Protein AF-A0ABD4PHN3-F1 (afdb_monomer_lite)

InterPro domains:
  IPR006522 Phage virion morphogensis protein [PF05069] (1-112)
  IPR006522 Phage virion morphogensis protein [TIGR01635] (1-112)

Sequence (119 aa):
LLSSSEMAFEQEKEPDGERWHDWSDPYRKWRTRKGYMPGKILTLNGDLARRLTTDYGDTWALIGSNEPYAAIHQWGGLPGMPPGPAAIGARPYMGFDQVAEQEIMDEIRKRFKKATETP

Radius of gyration: 17.77 Å; chains: 1; bounding box: 42×30×54 Å

Organism: Escherichia coli (NCBI:txid562)

pLDDT: mean 91.63, std 6.23, range [54.19, 97.62]

Secondary structure (DSSP, 8-state):
-HHHHHHHHHHTB-TTSPBPPPPPHHHHHHHHHTT--S--TT-SSSHHHHTEEEEE-SS-EEEEE--TTHHHHHH---TTS-HHHHT------S---HHHHHHHHHHHHHHHHHHHT--

Foldseek 3Di:
DLVLLVVCQVQCAASADDHDDDDDPVVVVVCVVVVQPPDTPVPSPCQLSVQWDWDDDPPDIDIDGPPPCRVCQQCNADPPDDPVRNPGDHSRSDDCHPVNVVVVVVVVVVVVVVVVPDD

Structure (mmCIF, N/CA/C/O backbone):
data_AF-A0ABD4PHN3-F1
#
_entry.id   AF-A0ABD4PHN3-F1
#
loop_
_atom_site.group_PDB
_atom_site.id
_atom_site.type_symbol
_atom_site.label_atom_id
_atom_site.label_alt_id
_atom_site.label_comp_id
_atom_site.label_asym_id
_atom_site.label_entity_id
_atom_site.label_seq_id
_atom_site.pdbx_PDB_ins_code
_atom_site.Cartn_x
_atom_site.Cartn_y
_atom_site.Cartn_z
_atom_site.occupancy
_atom_site.B_iso_or_equiv
_atom_site.auth_seq_id
_atom_site.auth_comp_id
_atom_site.auth_asym_id
_atom_site.auth_atom_id
_atom_site.pdbx_PDB_model_num
ATOM 1 N N . LEU A 1 1 ? -5.688 0.194 11.345 1.00 84.50 1 LEU A N 1
ATOM 2 C CA . LEU A 1 1 ? -5.609 -0.263 9.926 1.00 84.50 1 LEU A CA 1
ATOM 3 C C . LEU A 1 1 ? -5.062 0.816 8.994 1.00 84.50 1 LEU A C 1
ATOM 5 O O . LEU A 1 1 ? -4.097 0.541 8.293 1.00 84.50 1 LEU A O 1
ATOM 9 N N . LEU A 1 2 ? -5.654 2.019 8.961 1.00 91.25 2 LEU A N 1
ATOM 10 C CA . LEU A 1 2 ? -5.198 3.083 8.055 1.00 91.25 2 LEU A CA 1
ATOM 11 C C . LEU A 1 2 ? -3.758 3.524 8.360 1.00 91.25 2 LEU A C 1
ATOM 13 O O . LEU A 1 2 ? -2.944 3.559 7.445 1.00 91.25 2 LEU A O 1
ATOM 17 N N . SER A 1 3 ? -3.419 3.745 9.632 1.00 91.69 3 SER A N 1
ATOM 18 C CA . SER A 1 3 ? -2.072 4.173 10.037 1.00 91.69 3 SER A CA 1
ATOM 19 C C . SER A 1 3 ? -0.998 3.144 9.683 1.00 91.69 3 SER A C 1
ATOM 21 O O . SER A 1 3 ? 0.075 3.500 9.210 1.00 91.69 3 SER A O 1
ATOM 23 N N . SER A 1 4 ? -1.303 1.851 9.834 1.00 92.81 4 SER A N 1
ATOM 24 C CA . SER A 1 4 ? -0.428 0.762 9.376 1.00 92.81 4 SER A CA 1
ATOM 25 C C . SER A 1 4 ? -0.153 0.856 7.867 1.00 92.81 4 SER A C 1
ATOM 27 O O . SER A 1 4 ? 0.992 0.748 7.427 1.00 92.81 4 SER A O 1
ATOM 29 N N . SER A 1 5 ? -1.178 1.170 7.064 1.00 94.62 5 SER A N 1
ATOM 30 C CA . SER A 1 5 ? -0.986 1.409 5.630 1.00 94.62 5 SER A CA 1
ATOM 31 C C . SER A 1 5 ? -0.155 2.659 5.351 1.00 94.62 5 SER A C 1
ATOM 33 O O . SER A 1 5 ? 0.752 2.615 4.525 1.00 94.62 5 SER A O 1
ATOM 35 N N . GLU A 1 6 ? -0.406 3.766 6.049 1.00 93.81 6 GLU A N 1
ATOM 36 C CA . GLU A 1 6 ? 0.392 4.994 5.925 1.00 93.81 6 GLU A CA 1
ATOM 37 C C . GLU A 1 6 ? 1.875 4.734 6.228 1.00 93.81 6 GLU A C 1
ATOM 39 O O . GLU A 1 6 ? 2.748 5.147 5.459 1.00 93.81 6 GLU A O 1
ATOM 44 N N . MET A 1 7 ? 2.159 3.962 7.279 1.00 94.62 7 MET A N 1
ATOM 45 C CA . MET A 1 7 ? 3.511 3.540 7.640 1.00 94.62 7 MET A CA 1
ATOM 46 C C . MET A 1 7 ? 4.157 2.663 6.565 1.00 94.62 7 MET A C 1
ATOM 48 O O . MET A 1 7 ? 5.343 2.840 6.279 1.00 94.62 7 MET A O 1
ATOM 52 N N . ALA A 1 8 ? 3.399 1.767 5.928 1.00 96.06 8 ALA A N 1
ATOM 53 C CA . ALA A 1 8 ? 3.885 0.950 4.818 1.00 96.06 8 ALA A CA 1
ATOM 54 C C . ALA A 1 8 ? 4.371 1.819 3.640 1.00 96.06 8 ALA A C 1
ATOM 56 O O . ALA A 1 8 ? 5.484 1.634 3.143 1.00 96.06 8 ALA A O 1
ATOM 57 N N . PHE A 1 9 ? 3.597 2.839 3.243 1.00 96.31 9 PHE A N 1
ATOM 58 C CA . PHE A 1 9 ? 4.019 3.809 2.218 1.00 96.31 9 PHE A CA 1
ATOM 59 C C . PHE A 1 9 ? 5.208 4.663 2.659 1.00 96.31 9 PHE A C 1
ATOM 61 O O . PHE A 1 9 ? 6.083 4.981 1.848 1.00 96.31 9 PHE A O 1
ATOM 68 N N . GLU A 1 10 ? 5.245 5.069 3.927 1.00 94.94 10 GLU A N 1
ATOM 69 C CA . GLU A 1 10 ? 6.319 5.905 4.445 1.00 94.94 10 GLU A CA 1
ATOM 70 C C . GLU A 1 10 ? 7.664 5.174 4.438 1.00 94.94 10 GLU A C 1
ATOM 72 O O . GLU A 1 10 ? 8.664 5.757 3.997 1.00 94.94 10 GLU A O 1
ATOM 77 N N . GLN A 1 11 ? 7.653 3.918 4.887 1.00 95.75 11 GLN A N 1
ATOM 78 C CA . GLN A 1 11 ? 8.822 3.056 5.072 1.00 95.75 11 GLN A CA 1
ATOM 79 C C . GLN A 1 11 ? 9.153 2.202 3.838 1.00 95.75 11 GLN A C 1
ATOM 81 O O . GLN A 1 11 ? 10.201 1.559 3.805 1.00 95.75 11 GLN A O 1
ATOM 86 N N . GLU A 1 12 ? 8.285 2.208 2.822 1.00 97.00 12 GLU A N 1
ATOM 87 C CA . GLU A 1 12 ? 8.385 1.391 1.607 1.00 97.00 12 GLU A CA 1
ATOM 88 C C . GLU A 1 12 ? 8.486 -0.113 1.898 1.00 97.00 12 GLU A C 1
ATOM 90 O O . GLU A 1 12 ? 9.294 -0.820 1.291 1.00 97.00 12 GLU A O 1
ATOM 95 N N . LYS A 1 13 ? 7.685 -0.603 2.844 1.00 96.06 13 LYS A N 1
ATOM 96 C CA . LYS A 1 13 ? 7.703 -1.997 3.295 1.00 96.06 13 LYS A CA 1
ATOM 97 C C . LYS A 1 13 ? 6.303 -2.513 3.577 1.00 96.06 13 LYS A C 1
ATOM 99 O O . LYS A 1 13 ? 5.374 -1.731 3.746 1.00 96.06 13 LYS A O 1
ATOM 104 N N . GLU A 1 14 ? 6.175 -3.826 3.660 1.00 95.19 14 GLU A N 1
ATOM 105 C CA . GLU A 1 14 ? 4.936 -4.461 4.098 1.00 95.19 14 GLU A CA 1
ATOM 106 C C . GLU A 1 14 ? 4.644 -4.119 5.572 1.00 95.19 14 GLU A C 1
ATOM 108 O O . GLU A 1 14 ? 5.593 -4.016 6.357 1.00 95.19 14 GLU A O 1
ATOM 113 N N . PRO A 1 15 ? 3.369 -3.939 5.972 1.00 92.38 15 PRO A N 1
ATOM 114 C CA . PRO A 1 15 ? 2.988 -3.645 7.358 1.00 92.38 15 PRO A CA 1
ATOM 115 C C . PRO A 1 15 ? 3.695 -4.511 8.412 1.00 92.38 15 PRO A C 1
ATOM 117 O O . PRO A 1 15 ? 4.249 -4.010 9.389 1.00 92.38 15 PRO A O 1
ATOM 120 N N . ASP A 1 16 ? 3.725 -5.817 8.176 1.00 87.56 16 ASP A N 1
ATOM 121 C CA . ASP A 1 16 ? 4.251 -6.855 9.059 1.00 87.56 16 ASP A CA 1
ATOM 122 C C . ASP A 1 16 ? 5.468 -7.583 8.463 1.00 87.56 16 ASP A C 1
ATOM 124 O O . ASP A 1 16 ? 5.868 -8.637 8.960 1.00 87.56 16 ASP A O 1
ATOM 128 N N . 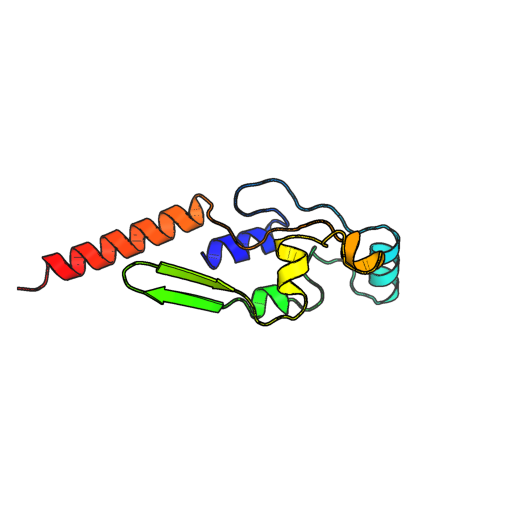GLY A 1 17 ? 6.077 -7.023 7.414 1.00 88.94 17 GLY A N 1
ATOM 129 C CA . GLY A 1 17 ? 7.051 -7.740 6.600 1.00 88.94 17 GLY A CA 1
ATOM 130 C C . GLY A 1 17 ? 8.228 -6.908 6.105 1.00 88.94 17 GLY A C 1
ATOM 131 O O . GLY A 1 17 ? 8.642 -5.901 6.689 1.00 88.94 17 GLY A O 1
ATOM 132 N N . GLU A 1 18 ? 8.808 -7.400 5.016 1.00 93.12 18 GLU A N 1
ATOM 133 C CA . GLU A 1 18 ? 10.056 -6.897 4.456 1.00 93.12 18 GLU A CA 1
ATOM 134 C C . GLU A 1 18 ? 9.856 -5.635 3.610 1.00 93.12 18 GLU A C 1
ATOM 136 O O . GLU A 1 18 ? 8.750 -5.272 3.194 1.00 93.12 18 GLU A O 1
ATOM 141 N N . ARG A 1 19 ? 10.972 -4.955 3.319 1.00 96.75 19 ARG A N 1
ATOM 142 C CA . ARG A 1 19 ? 10.982 -3.830 2.380 1.00 96.75 19 ARG A CA 1
ATOM 143 C C . ARG A 1 19 ? 10.491 -4.284 1.005 1.00 96.75 19 ARG A C 1
ATOM 145 O O . ARG A 1 19 ? 10.925 -5.312 0.488 1.00 96.75 19 ARG A O 1
ATOM 152 N N . TRP A 1 20 ? 9.648 -3.473 0.372 1.00 97.25 20 TRP A N 1
ATOM 153 C CA . TRP A 1 20 ? 9.159 -3.750 -0.969 1.00 97.25 20 TRP A CA 1
ATOM 154 C C . TRP A 1 20 ? 10.300 -3.840 -1.975 1.00 97.25 20 TRP A C 1
ATOM 156 O O . TRP A 1 20 ? 11.284 -3.094 -1.925 1.00 97.25 20 TRP A O 1
ATOM 166 N N . HIS A 1 21 ? 10.112 -4.707 -2.967 1.00 94.19 21 HIS A N 1
ATOM 167 C CA . HIS A 1 21 ? 11.019 -4.783 -4.098 1.00 94.19 21 HIS A CA 1
ATOM 168 C C . HIS A 1 21 ? 11.114 -3.442 -4.833 1.00 94.19 21 HIS A C 1
ATOM 170 O O . HIS A 1 21 ? 10.099 -2.826 -5.201 1.00 94.19 21 HIS A O 1
ATOM 176 N N . ASP A 1 22 ? 12.360 -3.064 -5.115 1.00 94.50 22 ASP A N 1
ATOM 177 C CA . ASP A 1 22 ? 12.730 -1.878 -5.875 1.00 94.50 22 ASP A CA 1
ATOM 178 C C . ASP A 1 22 ? 12.046 -1.810 -7.250 1.00 94.50 22 ASP A C 1
ATOM 180 O O . ASP A 1 22 ? 11.516 -2.782 -7.801 1.00 94.50 22 ASP A O 1
ATOM 184 N N . TRP A 1 23 ? 12.074 -0.619 -7.844 1.00 92.94 23 TRP A N 1
ATOM 185 C CA . TRP A 1 23 ? 11.676 -0.454 -9.235 1.00 92.94 23 TRP A CA 1
ATOM 186 C C . TRP A 1 23 ? 12.589 -1.228 -10.177 1.00 92.94 23 TRP A C 1
ATOM 188 O O . TRP A 1 23 ? 13.813 -1.186 -10.040 1.00 92.94 23 TRP A O 1
ATOM 198 N N . SER A 1 24 ? 11.990 -1.806 -11.217 1.00 91.31 24 SER A N 1
ATOM 199 C CA . SER A 1 24 ? 12.742 -2.327 -12.354 1.00 91.31 24 SER A CA 1
ATOM 200 C C . SER A 1 24 ? 13.534 -1.213 -13.050 1.00 91.31 24 SER A C 1
ATOM 202 O O . SER A 1 24 ? 13.103 -0.053 -13.103 1.00 91.31 24 SER A O 1
ATOM 204 N N . ASP A 1 25 ? 14.675 -1.564 -13.645 1.00 93.88 25 ASP A N 1
ATOM 205 C CA . ASP A 1 25 ? 15.523 -0.609 -14.368 1.00 93.88 25 ASP A CA 1
ATOM 206 C C . ASP A 1 25 ? 14.782 0.179 -15.460 1.00 93.88 25 ASP A C 1
ATOM 208 O O . ASP A 1 25 ? 14.979 1.398 -15.550 1.00 93.88 25 ASP A O 1
ATOM 212 N N . PRO A 1 26 ? 13.905 -0.436 -16.285 1.00 94.00 26 PRO A N 1
ATOM 213 C CA . PRO A 1 26 ? 13.145 0.310 -17.283 1.00 94.00 26 PRO A CA 1
ATOM 214 C C . PRO A 1 26 ? 12.227 1.364 -16.655 1.00 94.00 26 PRO A C 1
ATOM 216 O O . PRO A 1 26 ? 12.158 2.491 -17.157 1.00 94.00 26 PRO A O 1
ATOM 219 N N . TYR A 1 27 ? 11.562 1.030 -15.543 1.00 92.81 27 TYR A N 1
ATOM 220 C CA . TYR A 1 27 ? 10.664 1.952 -14.852 1.00 92.81 27 TYR A CA 1
ATOM 221 C C . TYR A 1 27 ? 11.439 3.091 -14.185 1.00 92.81 27 TYR A C 1
ATOM 223 O O . TYR A 1 27 ? 11.073 4.257 -14.343 1.00 92.81 27 TYR A O 1
ATOM 231 N N . ARG A 1 28 ? 12.578 2.786 -13.549 1.00 95.62 28 ARG A N 1
ATOM 232 C CA . ARG A 1 28 ? 13.498 3.790 -12.991 1.00 95.62 28 ARG A CA 1
ATOM 233 C C . ARG A 1 28 ? 13.959 4.780 -14.069 1.00 95.62 28 ARG A C 1
ATOM 235 O O . ARG A 1 28 ? 13.794 5.987 -13.905 1.00 95.62 28 ARG A O 1
ATOM 242 N N . LYS A 1 29 ? 14.429 4.284 -15.223 1.00 96.69 29 LYS A N 1
ATOM 243 C CA . LYS A 1 29 ? 14.830 5.116 -16.378 1.00 96.69 29 LYS A CA 1
ATOM 244 C C . LYS A 1 29 ? 13.680 5.964 -16.921 1.00 96.69 29 LYS A C 1
ATOM 246 O O . LYS A 1 29 ? 13.901 7.078 -17.397 1.00 96.69 29 LYS A O 1
ATOM 251 N N . TRP A 1 30 ? 12.456 5.439 -16.937 1.00 97.00 30 TRP A N 1
ATOM 252 C CA . TRP A 1 30 ? 11.276 6.206 -17.341 1.00 97.00 30 TRP A CA 1
ATOM 253 C C . TRP A 1 30 ? 10.970 7.336 -16.348 1.00 97.00 30 TRP A C 1
ATOM 255 O O . TRP A 1 30 ? 10.826 8.477 -16.787 1.00 97.00 30 TRP A O 1
ATOM 265 N N . ARG A 1 31 ? 10.975 7.067 -15.032 1.00 97.12 31 ARG A N 1
ATOM 266 C CA . ARG A 1 31 ? 10.746 8.090 -13.994 1.00 97.12 31 ARG A CA 1
ATOM 267 C C . ARG A 1 31 ? 11.769 9.218 -14.063 1.00 97.12 31 ARG A C 1
ATOM 269 O O . ARG A 1 31 ? 11.371 10.377 -14.025 1.00 97.12 31 ARG A O 1
ATOM 276 N N . THR A 1 32 ? 13.055 8.903 -14.241 1.00 97.06 32 THR A N 1
ATOM 277 C CA . THR A 1 32 ? 14.111 9.917 -14.418 1.00 97.06 32 THR A CA 1
ATOM 278 C C . THR A 1 32 ? 13.835 10.809 -15.625 1.00 97.06 32 THR A C 1
ATOM 280 O O . THR A 1 32 ? 13.826 12.029 -15.497 1.00 97.06 32 THR A O 1
ATOM 283 N N . ARG A 1 33 ? 13.539 10.216 -16.791 1.00 97.62 33 ARG A N 1
ATOM 284 C CA . ARG A 1 33 ? 13.233 10.971 -18.021 1.00 97.62 33 ARG A CA 1
ATOM 285 C C . ARG A 1 33 ? 11.992 11.854 -17.894 1.00 97.62 33 ARG A C 1
ATOM 287 O O . ARG A 1 33 ? 11.883 12.848 -18.601 1.00 97.62 33 ARG A O 1
ATOM 294 N N . LYS A 1 34 ? 11.049 11.476 -17.031 1.00 97.31 34 LYS A N 1
ATOM 295 C CA . LYS A 1 34 ? 9.810 12.215 -16.772 1.00 97.31 34 LYS A CA 1
ATOM 296 C C . LYS A 1 34 ? 9.904 13.200 -15.602 1.00 97.31 34 LYS A C 1
ATOM 298 O O . LYS A 1 34 ? 8.918 13.870 -15.328 1.00 97.31 34 LYS A O 1
ATOM 303 N N . GLY A 1 35 ? 11.055 13.309 -14.934 1.00 96.62 35 GLY A N 1
ATOM 304 C CA . GLY A 1 35 ? 11.241 14.232 -13.810 1.00 96.62 35 GLY A CA 1
ATOM 305 C C . GLY A 1 35 ? 10.584 13.779 -12.500 1.00 96.62 35 GLY A C 1
ATOM 306 O O . GLY A 1 35 ? 10.380 14.595 -11.613 1.00 96.62 35 GLY A O 1
ATOM 307 N N . TYR A 1 36 ? 10.270 12.488 -12.347 1.00 95.69 36 TYR A N 1
ATOM 308 C CA . TYR A 1 36 ? 9.652 11.922 -11.134 1.00 95.69 36 TYR A CA 1
ATOM 309 C C . TYR A 1 36 ? 10.671 11.392 -10.112 1.00 95.69 36 TYR A C 1
ATOM 311 O O . TYR A 1 36 ? 10.350 10.480 -9.344 1.00 95.69 36 TYR A O 1
ATOM 319 N N . MET A 1 37 ? 11.908 11.891 -10.165 1.00 94.50 37 MET A N 1
ATOM 320 C CA . MET A 1 37 ? 13.011 11.488 -9.294 1.00 94.50 37 MET A CA 1
ATOM 321 C C . MET A 1 37 ? 13.554 12.701 -8.523 1.00 94.50 37 MET A C 1
ATOM 323 O O . MET A 1 37 ? 13.744 13.741 -9.155 1.00 94.50 37 MET A O 1
ATOM 327 N N . PRO A 1 38 ? 13.875 12.565 -7.217 1.00 93.06 38 PRO A N 1
ATOM 328 C CA . PRO A 1 38 ? 13.685 11.376 -6.371 1.00 93.06 38 PRO A CA 1
ATOM 329 C C . PRO A 1 38 ? 12.199 11.080 -6.089 1.00 93.06 38 PRO A C 1
ATOM 331 O O . PRO A 1 38 ? 11.351 11.957 -6.214 1.00 93.06 38 PRO A O 1
ATOM 334 N N . GLY A 1 39 ? 11.872 9.836 -5.729 1.00 92.88 39 GLY A N 1
ATOM 335 C CA . GLY A 1 39 ? 10.499 9.426 -5.419 1.00 92.88 39 GLY A CA 1
ATOM 336 C C . GLY A 1 39 ? 10.445 8.132 -4.606 1.00 92.88 39 GLY A C 1
ATOM 337 O O . GLY A 1 39 ? 11.465 7.458 -4.479 1.00 92.88 39 GLY A O 1
ATOM 338 N N . LYS A 1 40 ? 9.257 7.794 -4.090 1.00 95.38 40 LYS A N 1
ATOM 339 C CA . LYS A 1 40 ? 8.997 6.567 -3.318 1.00 95.38 40 LYS A CA 1
ATOM 340 C C . LYS A 1 40 ? 8.245 5.510 -4.136 1.00 95.38 40 LYS A C 1
ATOM 342 O O . LYS A 1 40 ? 7.452 5.833 -5.031 1.00 95.38 40 LYS A O 1
ATOM 347 N N . ILE A 1 41 ? 8.478 4.239 -3.836 1.00 96.06 41 ILE A N 1
ATOM 348 C CA . ILE A 1 41 ? 7.733 3.087 -4.343 1.00 96.06 41 ILE A CA 1
ATOM 349 C C . ILE A 1 41 ? 6.238 3.272 -4.027 1.00 96.06 41 ILE A C 1
ATOM 351 O O . ILE A 1 41 ? 5.859 3.903 -3.044 1.00 96.06 41 ILE A O 1
ATOM 355 N N . LEU A 1 42 ? 5.386 2.833 -4.962 1.00 95.12 42 LEU A N 1
ATOM 356 C CA . LEU A 1 42 ? 3.933 3.075 -4.978 1.00 95.12 42 LEU A CA 1
ATOM 357 C C . LEU A 1 42 ? 3.488 4.553 -4.897 1.00 95.12 42 LEU A C 1
ATOM 359 O O . LEU A 1 42 ? 2.297 4.836 -4.812 1.00 95.12 42 LEU A O 1
ATOM 363 N N . THR A 1 43 ? 4.413 5.512 -5.017 1.00 94.38 43 THR A N 1
ATOM 364 C CA . THR A 1 43 ? 4.113 6.947 -4.962 1.00 94.38 43 THR A CA 1
ATOM 365 C C . THR A 1 43 ? 4.551 7.622 -6.258 1.00 94.38 43 THR A C 1
ATOM 367 O O . THR A 1 43 ? 5.718 7.973 -6.443 1.00 94.38 43 THR A O 1
ATOM 370 N N . LEU A 1 44 ? 3.623 7.781 -7.207 1.00 93.31 44 LEU A N 1
ATOM 371 C CA . LEU A 1 44 ? 3.820 8.678 -8.356 1.00 93.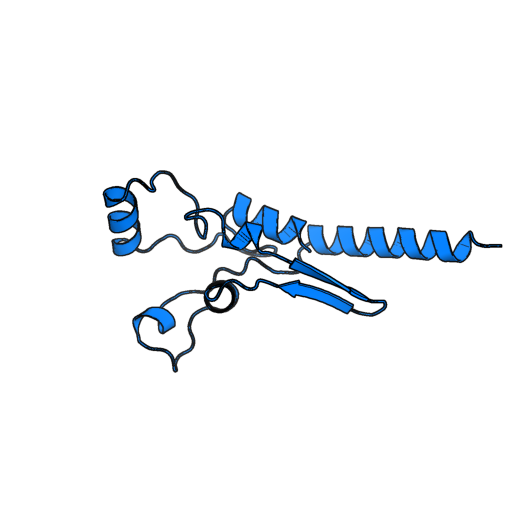31 44 LEU A CA 1
ATOM 372 C C . LEU A 1 44 ? 3.263 10.069 -8.038 1.00 93.31 44 LEU A C 1
ATOM 374 O O . LEU A 1 44 ? 4.035 11.009 -7.914 1.00 93.31 44 LEU A O 1
ATOM 378 N N . ASN A 1 45 ? 1.950 10.148 -7.798 1.00 91.69 45 ASN A N 1
ATOM 379 C CA . ASN A 1 45 ? 1.246 11.360 -7.349 1.00 91.69 45 ASN A CA 1
ATOM 380 C C . ASN A 1 45 ? 0.606 11.185 -5.951 1.00 91.69 45 ASN A C 1
ATOM 382 O O . ASN A 1 45 ? -0.244 11.975 -5.539 1.00 91.69 45 ASN A O 1
ATOM 386 N N . GLY A 1 46 ? 0.936 10.091 -5.253 1.00 92.38 46 GLY A N 1
ATOM 387 C CA . GLY A 1 46 ? 0.355 9.735 -3.951 1.00 92.38 46 GLY A CA 1
ATOM 388 C C . GLY A 1 46 ? -1.120 9.317 -3.984 1.00 92.38 46 GLY A C 1
ATOM 389 O O . GLY A 1 46 ? -1.727 9.170 -2.932 1.00 92.38 46 GLY A O 1
ATOM 390 N N . ASP A 1 47 ? -1.702 9.134 -5.172 1.00 94.31 47 ASP A N 1
ATOM 391 C CA . ASP A 1 47 ? -3.118 8.805 -5.370 1.00 94.31 47 ASP A CA 1
ATOM 392 C C . ASP A 1 47 ? -3.565 7.546 -4.607 1.00 94.31 47 ASP A C 1
ATOM 394 O O . ASP A 1 47 ? -4.598 7.583 -3.941 1.00 94.31 47 ASP A O 1
ATOM 398 N N . LEU A 1 48 ? -2.761 6.476 -4.643 1.00 95.75 48 LEU A N 1
ATOM 399 C CA . LEU A 1 48 ? -3.079 5.206 -3.985 1.00 95.75 48 LEU A CA 1
ATOM 400 C C . LEU A 1 48 ? -3.279 5.352 -2.479 1.00 95.75 48 LEU A C 1
ATOM 402 O O . LEU A 1 48 ? -4.323 4.967 -1.963 1.00 95.75 48 LEU A O 1
ATOM 406 N N . ALA A 1 49 ? -2.304 5.952 -1.795 1.00 94.25 49 ALA A N 1
ATOM 407 C CA . ALA A 1 49 ? -2.385 6.192 -0.359 1.00 94.25 49 ALA A CA 1
ATOM 408 C C . ALA A 1 49 ? -3.563 7.119 -0.016 1.00 94.25 49 ALA A C 1
ATOM 410 O O . ALA A 1 49 ? -4.299 6.869 0.932 1.00 94.25 49 ALA A O 1
ATOM 411 N N . ARG A 1 50 ? -3.800 8.158 -0.833 1.00 94.25 50 ARG A N 1
ATOM 412 C CA . ARG A 1 50 ? -4.878 9.136 -0.602 1.00 94.25 50 ARG A CA 1
ATOM 413 C C . ARG A 1 50 ? -6.287 8.567 -0.755 1.00 94.25 50 ARG A C 1
ATOM 415 O O . ARG A 1 50 ? -7.233 9.174 -0.267 1.00 94.25 50 ARG A O 1
ATOM 422 N N . ARG A 1 51 ? -6.439 7.474 -1.503 1.00 94.69 51 ARG A N 1
ATOM 423 C CA . ARG A 1 51 ? -7.725 6.825 -1.797 1.00 94.69 51 ARG A CA 1
ATOM 424 C C . ARG A 1 51 ? -7.934 5.549 -0.996 1.00 94.69 51 ARG A C 1
ATOM 426 O O . ARG A 1 51 ? -8.756 4.719 -1.382 1.00 94.69 51 ARG A O 1
ATOM 433 N N . LEU A 1 52 ? -7.196 5.376 0.097 1.00 95.12 52 LEU A N 1
ATOM 434 C CA . LEU A 1 52 ? -7.546 4.370 1.083 1.00 95.12 52 LEU A CA 1
ATOM 435 C C . LEU A 1 52 ? -8.800 4.803 1.832 1.00 95.12 52 LEU A C 1
ATOM 437 O O . LEU A 1 52 ? -8.926 5.942 2.276 1.00 95.12 52 LEU A O 1
ATOM 441 N N . THR A 1 53 ? -9.727 3.871 1.968 1.00 93.69 53 THR A N 1
ATOM 442 C CA . THR A 1 53 ? -10.958 4.033 2.731 1.00 93.69 53 THR A CA 1
ATOM 443 C C . THR A 1 53 ? -11.063 2.909 3.735 1.00 93.69 53 THR A C 1
ATOM 445 O O . THR A 1 53 ? -10.711 1.767 3.431 1.00 93.69 53 THR A O 1
ATOM 448 N N . THR A 1 54 ? -11.583 3.227 4.910 1.00 91.06 54 THR A N 1
ATOM 449 C CA . THR A 1 54 ? -11.885 2.259 5.955 1.00 91.06 54 THR A CA 1
ATOM 450 C C . THR A 1 54 ? -13.376 2.255 6.238 1.00 91.06 54 THR A C 1
ATOM 452 O O . THR A 1 54 ? -14.058 3.262 6.054 1.00 91.06 54 THR A O 1
ATOM 455 N N . ASP A 1 55 ? -13.877 1.105 6.661 1.00 88.12 55 ASP A N 1
ATOM 456 C CA 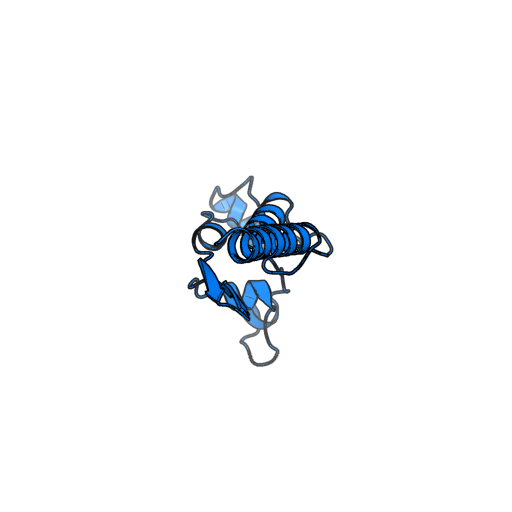. ASP A 1 55 ? -15.248 0.940 7.130 1.00 88.12 55 ASP A CA 1
ATOM 457 C C . ASP A 1 55 ? -15.256 -0.115 8.241 1.00 88.12 55 ASP A C 1
ATOM 459 O O . ASP A 1 55 ? -14.337 -0.934 8.322 1.00 88.12 55 ASP A O 1
ATOM 463 N N . TYR A 1 56 ? -16.233 -0.083 9.137 1.00 86.62 56 TYR A N 1
ATOM 464 C CA . TYR A 1 56 ? -16.281 -1.010 10.262 1.00 86.62 56 TYR A CA 1
ATOM 465 C C . TYR A 1 56 ? -17.693 -1.195 10.815 1.00 86.62 56 TYR A C 1
ATOM 467 O O . TYR A 1 56 ? -18.548 -0.313 10.761 1.00 86.62 56 TYR A O 1
ATOM 475 N N . GLY A 1 57 ? -17.908 -2.355 11.426 1.00 83.12 57 GLY A N 1
ATOM 476 C CA . GLY A 1 57 ? -19.102 -2.689 12.188 1.00 83.12 57 GLY A CA 1
ATOM 477 C C . GLY A 1 57 ? -18.743 -3.379 13.499 1.00 83.12 57 GLY A C 1
ATOM 478 O O . GLY A 1 57 ? -17.591 -3.399 13.925 1.00 83.12 57 GLY A O 1
ATOM 479 N N . ASP A 1 58 ? -19.738 -3.966 14.156 1.00 79.44 58 ASP A N 1
ATOM 480 C CA . ASP A 1 58 ? -19.542 -4.583 15.475 1.00 79.44 58 ASP A CA 1
ATOM 481 C C . ASP A 1 58 ? -18.641 -5.825 15.446 1.00 79.44 58 ASP A C 1
ATOM 483 O O . ASP A 1 58 ? -18.035 -6.171 16.456 1.00 79.44 58 ASP A O 1
ATOM 487 N N . THR A 1 59 ? -18.545 -6.491 14.294 1.00 83.25 59 THR A N 1
ATOM 488 C CA . THR A 1 59 ? -17.823 -7.762 14.123 1.00 83.25 59 THR A CA 1
ATOM 489 C C . THR A 1 59 ? -16.843 -7.757 12.954 1.00 83.25 59 THR A C 1
ATOM 491 O O . THR A 1 59 ? -16.295 -8.803 12.609 1.00 83.25 59 THR A O 1
ATOM 494 N N . TRP A 1 60 ? -16.621 -6.607 12.317 1.00 84.88 60 TRP A N 1
ATOM 495 C CA . TRP A 1 60 ? -15.763 -6.511 11.143 1.00 84.88 60 TRP A CA 1
ATOM 496 C C . TRP A 1 60 ? -15.113 -5.135 11.033 1.00 84.88 60 TRP A C 1
ATOM 498 O O . TRP A 1 60 ? -15.664 -4.126 11.466 1.00 84.88 60 TRP A O 1
ATOM 508 N N . ALA A 1 61 ? -13.947 -5.110 10.403 1.00 84.75 61 ALA A N 1
ATOM 509 C CA . ALA A 1 61 ? -13.271 -3.904 9.963 1.00 84.75 61 ALA A CA 1
ATOM 510 C C . ALA A 1 61 ? -12.734 -4.149 8.552 1.00 84.75 61 ALA A C 1
ATOM 512 O O . ALA A 1 61 ? -12.275 -5.247 8.235 1.00 84.75 61 ALA A O 1
ATOM 513 N N . LEU A 1 62 ? -12.816 -3.132 7.705 1.00 88.50 62 LEU A N 1
ATOM 514 C CA . LEU A 1 62 ? -12.414 -3.159 6.310 1.00 88.50 62 LEU A CA 1
ATOM 515 C C . LEU A 1 62 ? -11.451 -2.008 6.031 1.00 88.50 62 LEU A C 1
ATOM 517 O O . LEU A 1 62 ? -11.601 -0.898 6.543 1.00 88.50 62 LEU A O 1
ATOM 521 N N . ILE A 1 63 ? -10.490 -2.278 5.155 1.00 92.38 63 ILE A N 1
ATOM 522 C CA . ILE A 1 63 ? -9.687 -1.274 4.471 1.00 92.38 63 ILE A CA 1
ATOM 523 C C . ILE A 1 63 ? -9.634 -1.629 2.984 1.00 92.38 63 ILE A C 1
ATOM 525 O O . ILE A 1 63 ? -9.584 -2.804 2.621 1.00 92.38 63 ILE A O 1
ATOM 529 N N . GLY A 1 64 ? -9.686 -0.623 2.118 1.00 93.88 64 GLY A N 1
ATOM 530 C CA . GLY A 1 64 ? -9.672 -0.820 0.674 1.00 93.88 64 GLY A CA 1
ATOM 531 C C . GLY A 1 64 ? -9.343 0.454 -0.091 1.00 93.88 64 GLY A C 1
ATOM 532 O O . GLY A 1 64 ? -9.140 1.510 0.499 1.00 93.88 64 GLY A O 1
ATOM 533 N N . SER A 1 65 ? -9.293 0.352 -1.419 1.00 95.00 65 SER A N 1
ATOM 534 C CA . SER A 1 65 ? -9.112 1.488 -2.324 1.00 95.00 65 SER A CA 1
ATOM 535 C C . SER A 1 65 ? -9.930 1.297 -3.595 1.00 95.00 65 SER A C 1
ATOM 537 O O . SER A 1 65 ? -10.096 0.172 -4.065 1.00 95.00 65 SER A O 1
ATOM 539 N N . ASN A 1 66 ? -10.403 2.402 -4.174 1.00 91.56 66 ASN A N 1
ATOM 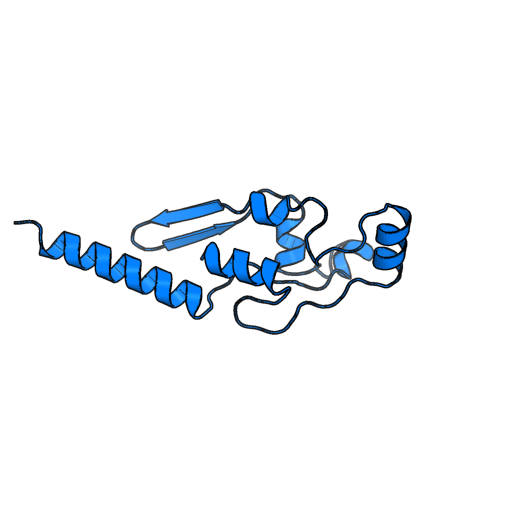540 C CA . ASN A 1 66 ? -11.067 2.421 -5.477 1.00 91.56 66 ASN A CA 1
ATOM 541 C C . ASN A 1 66 ? -10.102 2.664 -6.655 1.00 91.56 66 ASN A C 1
ATOM 543 O O . ASN A 1 66 ? -10.554 2.816 -7.790 1.00 91.56 66 ASN A O 1
ATOM 547 N N . GLU A 1 67 ? -8.790 2.715 -6.411 1.00 95.12 67 GLU A N 1
ATOM 548 C CA . GLU A 1 67 ? -7.799 2.805 -7.483 1.00 95.12 67 GLU A CA 1
ATOM 549 C C . GLU A 1 67 ? -7.778 1.517 -8.324 1.00 95.12 67 GLU A C 1
ATOM 551 O O . GLU A 1 67 ? -7.638 0.425 -7.766 1.00 95.12 67 GLU A O 1
ATOM 556 N N . PRO A 1 68 ? -7.840 1.596 -9.668 1.00 91.62 68 PRO A N 1
ATOM 557 C CA . PRO A 1 68 ? -7.909 0.411 -10.527 1.00 91.62 68 PRO A CA 1
ATOM 558 C C . PRO A 1 68 ? -6.676 -0.497 -10.414 1.00 91.62 68 PRO A C 1
ATOM 560 O O . PRO A 1 68 ? -6.746 -1.678 -10.743 1.00 91.62 68 PRO A O 1
ATOM 563 N N . TYR A 1 69 ? -5.546 0.037 -9.944 1.00 93.25 69 TYR A N 1
ATOM 564 C CA . TYR A 1 69 ? -4.293 -0.694 -9.755 1.00 93.25 69 TYR A CA 1
ATOM 565 C C . TYR A 1 69 ? -4.020 -1.080 -8.287 1.00 93.25 69 TYR A C 1
ATOM 567 O O . TYR A 1 69 ? -2.965 -1.639 -7.991 1.00 93.25 69 TYR A O 1
ATOM 575 N N . ALA A 1 70 ? -4.953 -0.826 -7.362 1.00 96.38 70 ALA A N 1
ATOM 576 C CA . ALA A 1 70 ? -4.809 -1.193 -5.951 1.00 96.38 70 ALA A CA 1
ATOM 577 C C . ALA A 1 70 ? -4.588 -2.704 -5.773 1.00 96.38 70 ALA A C 1
ATOM 579 O O . ALA A 1 70 ? -3.616 -3.139 -5.157 1.00 96.38 70 ALA A O 1
ATOM 580 N N . ALA A 1 71 ? -5.448 -3.510 -6.400 1.00 95.38 71 ALA A N 1
ATOM 581 C CA . ALA A 1 71 ? -5.437 -4.965 -6.280 1.00 95.38 71 ALA A CA 1
ATOM 582 C C . ALA A 1 71 ? -4.100 -5.595 -6.701 1.00 95.38 71 ALA A C 1
ATOM 584 O O . ALA A 1 71 ? -3.535 -6.415 -5.981 1.00 95.38 71 ALA A O 1
ATOM 585 N N . ILE A 1 72 ? -3.562 -5.188 -7.853 1.00 96.25 72 ILE A N 1
ATOM 586 C CA . ILE A 1 72 ? -2.310 -5.753 -8.370 1.00 96.25 72 ILE A CA 1
ATOM 587 C C . ILE A 1 72 ? -1.096 -5.336 -7.535 1.00 96.25 72 ILE A C 1
ATOM 589 O O . ILE A 1 72 ? -0.110 -6.063 -7.484 1.00 96.25 72 ILE A O 1
ATOM 593 N N . HIS A 1 73 ? -1.150 -4.192 -6.849 1.00 96.31 73 HIS A N 1
ATOM 594 C CA . HIS A 1 73 ? -0.116 -3.829 -5.886 1.00 96.31 73 HIS A CA 1
ATOM 595 C C . HIS A 1 73 ? -0.272 -4.576 -4.566 1.00 96.31 73 HIS A C 1
ATOM 597 O O . HIS A 1 73 ? 0.739 -5.010 -4.033 1.00 96.31 73 HIS A O 1
ATOM 603 N N . GLN A 1 74 ? -1.492 -4.813 -4.085 1.00 96.19 74 GLN A N 1
ATOM 604 C CA . GLN A 1 74 ? -1.700 -5.589 -2.864 1.00 96.19 74 GLN A CA 1
ATOM 605 C C . GLN A 1 74 ? -1.300 -7.064 -3.033 1.00 96.19 74 GLN A C 1
ATOM 607 O O . GLN A 1 74 ? -0.619 -7.609 -2.171 1.00 96.19 74 GLN A O 1
ATOM 612 N N . TRP A 1 75 ? -1.708 -7.711 -4.128 1.00 95.50 75 TRP A N 1
ATOM 613 C CA . TRP A 1 75 ? -1.597 -9.171 -4.287 1.00 95.50 75 TRP A CA 1
ATOM 614 C C . TRP A 1 75 ? -0.630 -9.629 -5.381 1.00 95.50 75 TRP A C 1
ATOM 616 O O . TRP A 1 75 ? -0.329 -10.816 -5.473 1.00 95.50 75 TRP A O 1
ATOM 626 N N . GLY A 1 76 ? -0.121 -8.710 -6.202 1.00 96.31 76 GLY A N 1
ATOM 627 C CA . GLY A 1 76 ? 0.6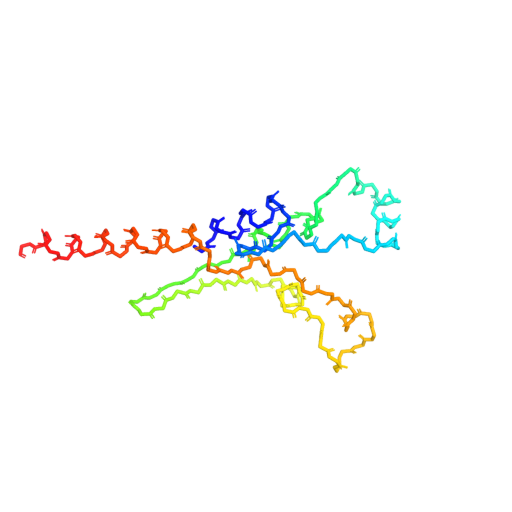88 -9.048 -7.369 1.00 96.31 76 GLY A CA 1
ATOM 628 C C . GLY A 1 76 ? -0.143 -9.461 -8.587 1.00 96.31 76 GLY A C 1
ATOM 629 O O . GLY A 1 76 ? -1.370 -9.580 -8.548 1.00 96.31 76 GLY A O 1
ATOM 630 N N . GLY A 1 77 ? 0.548 -9.632 -9.711 1.00 95.69 77 GLY A N 1
ATOM 631 C CA . GLY A 1 77 ? -0.022 -10.126 -10.957 1.00 95.69 77 GLY A CA 1
ATOM 632 C C . GLY A 1 77 ? -0.358 -11.614 -10.895 1.00 95.69 77 GLY A C 1
ATOM 633 O O . GLY A 1 77 ? 0.374 -12.408 -10.308 1.00 95.69 77 GLY A O 1
ATOM 634 N N . LEU A 1 78 ? -1.456 -12.008 -11.542 1.00 94.88 78 LEU A N 1
ATOM 635 C CA . LEU A 1 78 ? -1.871 -13.411 -11.626 1.00 94.88 78 LEU A CA 1
ATOM 636 C C . LEU A 1 78 ? -1.346 -14.075 -12.914 1.00 94.88 78 LEU A C 1
ATOM 638 O O . LEU A 1 78 ? -1.270 -13.401 -13.944 1.00 94.88 78 LEU A O 1
ATOM 642 N N . PRO A 1 79 ? -1.092 -15.401 -12.922 1.00 90.88 79 PRO A N 1
ATOM 643 C CA . PRO A 1 79 ? -0.599 -16.125 -14.104 1.00 90.88 79 PRO A CA 1
ATOM 644 C C . PRO A 1 79 ? -1.478 -16.025 -15.363 1.00 90.88 79 PRO A C 1
ATOM 646 O O . PRO A 1 79 ? -0.991 -16.243 -16.466 1.00 90.88 79 PRO A O 1
ATOM 649 N N . GLY A 1 80 ? -2.768 -15.700 -15.216 1.00 93.50 80 GLY A N 1
ATOM 650 C CA . GLY A 1 80 ? -3.701 -15.507 -16.336 1.00 93.50 80 GLY A CA 1
ATOM 651 C C . GLY A 1 80 ? -3.715 -14.094 -16.933 1.00 93.50 80 GLY A C 1
ATOM 652 O O . GLY A 1 80 ? -4.457 -13.843 -17.879 1.00 93.50 80 GLY A O 1
ATOM 653 N N . MET A 1 81 ? -2.945 -13.153 -16.380 1.00 94.88 81 MET A N 1
ATOM 654 C CA . MET A 1 81 ? -2.851 -11.789 -16.902 1.00 94.88 81 MET A CA 1
ATOM 655 C C . MET A 1 81 ? -1.873 -11.704 -18.087 1.00 94.88 81 MET A C 1
ATOM 657 O O . MET A 1 81 ? -1.016 -12.573 -18.250 1.00 94.88 81 MET A O 1
ATOM 661 N N . PRO A 1 82 ? -1.930 -10.634 -18.905 1.00 96.38 82 PRO A N 1
ATOM 662 C CA . PRO A 1 82 ? -0.893 -10.378 -19.899 1.00 96.38 82 PRO A CA 1
ATOM 663 C C . PRO A 1 82 ? 0.510 -10.326 -19.258 1.00 96.38 82 PRO A C 1
ATOM 665 O O . PRO A 1 82 ? 0.619 -9.942 -18.089 1.00 96.38 82 PRO A O 1
ATOM 668 N N . PRO A 1 83 ? 1.594 -10.627 -20.005 1.00 93.75 83 PRO A N 1
ATOM 669 C CA . PRO A 1 83 ? 2.940 -10.772 -19.436 1.00 93.75 83 PRO A CA 1
ATOM 670 C C . PRO A 1 83 ? 3.421 -9.588 -18.588 1.00 93.75 83 PRO A C 1
ATOM 672 O O . PRO A 1 83 ? 4.106 -9.784 -17.592 1.00 93.75 83 PRO A O 1
ATOM 675 N N . GLY A 1 84 ? 3.046 -8.359 -18.961 1.00 91.00 84 GLY A N 1
ATOM 676 C CA . GLY A 1 84 ? 3.396 -7.152 -18.207 1.00 91.00 84 GLY A CA 1
ATOM 677 C C . GLY A 1 84 ? 2.800 -7.152 -16.794 1.00 91.00 84 GLY A C 1
ATOM 678 O O . GLY A 1 84 ? 3.560 -7.218 -15.832 1.00 91.00 84 GLY A O 1
ATOM 679 N N . PRO A 1 85 ? 1.462 -7.098 -16.647 1.00 93.00 85 PRO A N 1
ATOM 680 C CA . PRO A 1 85 ? 0.806 -7.198 -15.346 1.00 93.00 85 PRO A CA 1
ATOM 681 C C . PRO A 1 85 ? 1.150 -8.474 -14.568 1.00 93.00 85 PRO A C 1
ATOM 683 O O . PRO A 1 85 ? 1.405 -8.383 -13.374 1.00 93.00 85 PRO A O 1
ATOM 686 N N . ALA A 1 86 ? 1.235 -9.639 -15.222 1.00 95.25 86 ALA A N 1
ATOM 687 C CA . ALA A 1 86 ? 1.575 -10.903 -14.559 1.00 95.25 86 ALA A CA 1
ATOM 688 C C . ALA A 1 86 ? 2.952 -10.875 -13.865 1.00 95.25 86 ALA A C 1
ATOM 690 O O . ALA A 1 86 ? 3.145 -11.538 -12.852 1.00 95.25 86 ALA A O 1
ATOM 691 N N . ALA A 1 87 ? 3.901 -10.086 -14.381 1.00 92.88 87 ALA A N 1
ATOM 692 C CA . ALA A 1 87 ? 5.235 -9.928 -13.803 1.00 92.88 87 ALA A CA 1
ATOM 693 C C . ALA A 1 87 ? 5.308 -8.889 -12.665 1.00 92.88 87 ALA A C 1
ATOM 695 O O . ALA A 1 87 ? 6.383 -8.665 -12.102 1.00 92.88 87 ALA A O 1
ATOM 696 N N . ILE A 1 88 ? 4.206 -8.211 -12.328 1.00 92.62 88 ILE A N 1
ATOM 697 C CA . ILE A 1 88 ? 4.187 -7.242 -11.228 1.00 92.62 88 ILE A CA 1
ATOM 698 C C . ILE A 1 88 ? 4.179 -8.004 -9.903 1.00 92.62 88 ILE A C 1
ATOM 700 O O . ILE A 1 88 ? 3.179 -8.609 -9.530 1.00 92.62 88 ILE A O 1
ATOM 704 N N . GLY A 1 89 ? 5.293 -7.939 -9.173 1.00 93.62 89 GLY A N 1
ATOM 705 C CA . GLY A 1 89 ? 5.370 -8.454 -7.806 1.00 93.62 89 GLY A CA 1
ATOM 706 C C . GLY A 1 89 ? 4.467 -7.680 -6.842 1.00 93.62 89 GLY A C 1
ATOM 707 O O . GLY A 1 89 ? 4.290 -6.461 -6.992 1.00 93.62 89 GLY A O 1
ATOM 708 N N . ALA A 1 90 ? 3.932 -8.397 -5.853 1.00 95.44 90 ALA A N 1
ATOM 709 C CA . ALA A 1 90 ? 3.145 -7.825 -4.771 1.00 95.44 90 ALA A CA 1
ATOM 710 C C . ALA A 1 90 ? 3.979 -6.822 -3.959 1.00 95.44 90 ALA A C 1
ATOM 712 O O . ALA A 1 90 ? 5.192 -6.961 -3.798 1.00 95.44 90 ALA A O 1
ATOM 713 N N . ARG A 1 91 ? 3.303 -5.784 -3.484 1.00 96.56 91 ARG A N 1
ATOM 714 C CA . ARG A 1 91 ? 3.777 -4.789 -2.523 1.00 96.56 91 ARG A CA 1
ATOM 715 C C . ARG A 1 91 ? 2.635 -4.522 -1.540 1.00 96.56 91 ARG A C 1
ATOM 717 O O . ARG A 1 91 ? 2.005 -3.467 -1.642 1.00 96.56 91 ARG A O 1
ATOM 724 N N . PRO A 1 92 ? 2.302 -5.497 -0.673 1.00 96.25 92 PRO A N 1
ATOM 725 C CA . PRO A 1 92 ? 1.229 -5.351 0.298 1.00 96.25 92 PRO A CA 1
ATOM 726 C C . PRO A 1 92 ? 1.405 -4.070 1.108 1.00 96.25 92 PRO A C 1
ATOM 728 O O . PRO A 1 92 ? 2.461 -3.827 1.689 1.00 96.25 92 PRO A O 1
ATOM 731 N N . TYR A 1 93 ? 0.371 -3.239 1.107 1.00 95.50 93 TYR A N 1
ATOM 732 C CA . TYR A 1 93 ? 0.326 -1.987 1.863 1.00 95.50 93 TYR A CA 1
ATOM 733 C C . TYR A 1 93 ? -0.871 -1.951 2.813 1.00 95.50 93 TYR A C 1
ATOM 735 O O . TYR A 1 93 ? -0.922 -1.100 3.686 1.00 95.50 93 TYR A O 1
ATOM 743 N N . MET A 1 94 ? -1.825 -2.873 2.669 1.00 93.81 94 MET A N 1
ATOM 744 C CA . MET A 1 94 ? -2.878 -3.132 3.650 1.00 93.81 94 MET A CA 1
ATOM 745 C C . MET A 1 94 ? -2.537 -4.412 4.407 1.00 93.81 94 MET A C 1
ATOM 747 O O . MET A 1 94 ? -2.197 -5.420 3.785 1.00 93.81 94 MET A O 1
ATOM 751 N N . GLY A 1 95 ? -2.654 -4.387 5.730 1.00 85.50 95 GLY A N 1
ATOM 752 C CA . GLY A 1 95 ? -2.297 -5.525 6.566 1.00 85.50 95 GLY A CA 1
ATOM 753 C C . GLY A 1 95 ? -2.656 -5.317 8.029 1.00 85.50 95 GLY A C 1
ATOM 754 O O . GLY A 1 95 ? -3.272 -4.314 8.404 1.00 85.50 95 GLY A O 1
ATOM 755 N N . PHE A 1 96 ? -2.285 -6.306 8.833 1.00 84.06 96 PHE A N 1
ATOM 756 C CA . PHE A 1 96 ? -2.529 -6.338 10.265 1.00 84.06 96 PHE A CA 1
ATOM 757 C C . PHE A 1 96 ? -1.197 -6.514 10.997 1.00 84.06 96 PHE A C 1
ATOM 759 O O . PHE A 1 96 ? -0.779 -7.629 11.288 1.00 84.06 96 PHE A O 1
ATOM 766 N N . ASP A 1 97 ? -0.514 -5.398 11.235 1.00 86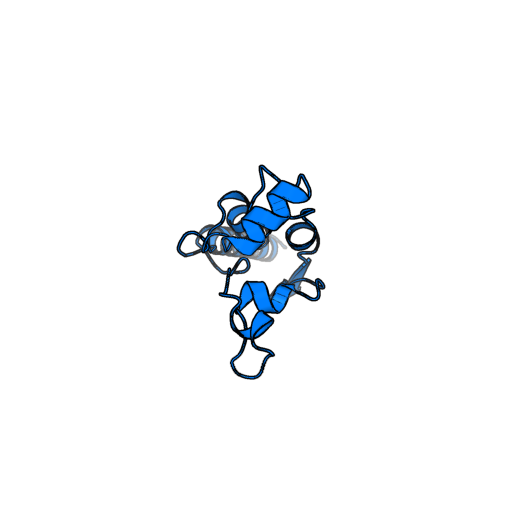.06 97 ASP A N 1
ATOM 767 C CA . ASP A 1 97 ? 0.714 -5.342 12.026 1.00 86.06 97 ASP A CA 1
ATOM 768 C C . ASP A 1 97 ? 0.418 -4.998 13.498 1.00 86.06 97 ASP A C 1
ATOM 770 O O . ASP A 1 97 ? -0.731 -4.798 13.898 1.00 86.06 97 ASP A O 1
ATOM 774 N N . GLN A 1 98 ? 1.468 -4.884 14.316 1.00 86.38 98 GLN A N 1
ATOM 775 C CA . GLN A 1 98 ? 1.335 -4.516 15.733 1.00 86.38 98 GLN A CA 1
ATOM 776 C C . GLN A 1 98 ? 0.665 -3.150 15.941 1.00 86.38 98 GLN A C 1
ATOM 778 O O . GLN A 1 98 ? -0.000 -2.938 16.953 1.00 86.38 98 GLN A O 1
ATOM 783 N N . VAL A 1 99 ? 0.827 -2.218 14.996 1.00 86.06 99 VAL A N 1
ATOM 784 C CA . VAL A 1 99 ? 0.193 -0.896 15.069 1.00 86.06 99 VAL A CA 1
ATOM 785 C C . VAL A 1 99 ? -1.308 -1.044 14.859 1.00 86.06 99 VAL A C 1
ATOM 787 O O . VAL A 1 99 ? -2.095 -0.558 15.668 1.00 86.06 99 VAL A O 1
ATOM 790 N N . ALA A 1 100 ? -1.717 -1.768 13.818 1.00 85.56 100 ALA A N 1
ATOM 791 C CA . ALA A 1 100 ? -3.113 -2.072 13.560 1.00 85.56 100 ALA A CA 1
ATOM 792 C C . ALA A 1 100 ? -3.752 -2.863 14.709 1.00 85.56 100 ALA A C 1
ATOM 794 O O . ALA A 1 100 ? -4.887 -2.568 15.079 1.00 85.56 100 ALA A O 1
ATOM 795 N N . GLU A 1 101 ? -3.041 -3.831 15.289 1.00 87.19 101 GLU A N 1
ATOM 796 C CA . GLU A 1 101 ? -3.507 -4.584 16.453 1.00 87.19 101 GLU A CA 1
ATOM 797 C C . GLU A 1 101 ? -3.761 -3.661 17.644 1.00 87.19 101 GLU A C 1
ATOM 799 O O . GLU A 1 101 ? -4.849 -3.683 18.224 1.00 87.19 101 GLU A O 1
ATOM 804 N N . GLN A 1 102 ? -2.798 -2.798 17.967 1.00 87.62 102 GLN A N 1
ATOM 805 C CA . GLN A 1 102 ? -2.915 -1.867 19.082 1.00 87.62 102 GLN A CA 1
ATOM 806 C C . GLN A 1 102 ? -4.095 -0.903 18.895 1.00 87.62 102 GLN A C 1
ATOM 808 O O . GLN A 1 102 ? -4.888 -0.719 19.818 1.00 87.62 102 GLN A O 1
ATOM 813 N N . GLU A 1 103 ? -4.273 -0.358 17.689 1.00 85.19 103 GLU A N 1
ATOM 814 C CA . GLU A 1 103 ? -5.408 0.510 17.356 1.00 85.19 103 GLU A CA 1
ATOM 815 C C . GLU A 1 103 ? -6.757 -0.185 17.549 1.00 85.19 103 GLU A C 1
ATOM 817 O O . GLU A 1 103 ? -7.682 0.392 18.127 1.00 85.19 103 GLU A O 1
ATOM 822 N N . ILE A 1 104 ? -6.878 -1.434 17.086 1.00 84.44 104 ILE A N 1
ATOM 823 C CA . ILE A 1 104 ? -8.108 -2.210 17.260 1.00 84.44 104 ILE A CA 1
ATOM 824 C C . ILE A 1 104 ? -8.365 -2.458 18.748 1.00 84.44 104 ILE A C 1
ATOM 826 O O . ILE A 1 104 ? -9.484 -2.252 19.222 1.00 84.44 104 ILE A O 1
ATOM 830 N N . MET A 1 105 ? -7.341 -2.858 19.502 1.00 87.31 105 MET A N 1
ATOM 831 C CA . MET A 1 105 ? -7.475 -3.129 20.933 1.00 87.31 105 MET A CA 1
ATOM 832 C C . MET A 1 105 ? -7.866 -1.882 21.728 1.00 87.31 105 MET A C 1
ATOM 834 O O . MET A 1 105 ? -8.676 -1.976 22.655 1.00 87.31 105 MET A O 1
ATOM 838 N N . ASP A 1 106 ? -7.345 -0.714 21.363 1.00 88.56 106 ASP A N 1
ATOM 839 C CA . ASP A 1 106 ? -7.692 0.543 22.021 1.00 88.56 106 ASP A CA 1
ATOM 840 C C . ASP A 1 106 ? -9.128 0.978 21.721 1.00 88.56 106 ASP A C 1
ATOM 842 O O . ASP A 1 106 ? -9.844 1.385 22.643 1.00 88.56 106 ASP A O 1
ATOM 846 N N . GLU A 1 107 ? -9.608 0.804 20.488 1.00 85.44 107 GLU A N 1
ATOM 847 C CA . GLU A 1 107 ? -11.009 1.091 20.169 1.00 85.44 107 GLU A CA 1
ATOM 848 C C . GLU A 1 107 ? -11.964 0.099 20.861 1.00 85.44 107 GLU A C 1
ATOM 850 O O . GLU A 1 107 ? -12.993 0.516 21.402 1.00 85.44 107 GLU A O 1
ATOM 855 N N . ILE A 1 108 ? -11.602 -1.191 20.953 1.00 87.12 108 ILE A N 1
ATOM 856 C CA . ILE A 1 108 ? -12.367 -2.197 21.713 1.00 87.12 108 ILE A CA 1
ATOM 857 C C . ILE A 1 108 ? -12.468 -1.796 23.188 1.00 87.12 108 ILE A C 1
ATOM 859 O O . ILE A 1 108 ? -13.568 -1.764 23.744 1.00 87.12 108 ILE A O 1
ATOM 863 N N . ARG A 1 109 ? -11.345 -1.450 23.833 1.00 88.94 109 ARG A N 1
ATOM 864 C CA . ARG A 1 109 ? -11.318 -1.022 25.245 1.00 88.94 109 ARG A CA 1
ATOM 865 C C . ARG A 1 109 ? -12.170 0.220 25.473 1.00 88.94 109 ARG A C 1
ATOM 867 O O . ARG A 1 109 ? -12.946 0.272 26.427 1.00 88.94 109 ARG A O 1
ATOM 874 N N . LYS A 1 110 ? -12.053 1.209 24.587 1.00 89.00 110 LYS A N 1
ATOM 875 C CA . LYS A 1 110 ? -12.836 2.448 24.628 1.00 89.00 110 LYS A CA 1
ATOM 876 C C . LYS A 1 110 ? -14.334 2.171 24.506 1.00 89.00 110 LYS A C 1
ATOM 878 O O . LYS A 1 110 ? -15.121 2.726 25.275 1.00 89.00 110 LYS A O 1
ATOM 883 N N . ARG A 1 111 ? -14.738 1.289 23.587 1.00 86.38 111 ARG A N 1
ATOM 884 C CA . ARG A 1 111 ? -16.143 0.907 23.401 1.00 86.38 111 ARG A CA 1
ATOM 885 C C . ARG A 1 111 ? -16.684 0.104 24.585 1.00 86.38 111 ARG A C 1
ATOM 887 O O . ARG A 1 111 ? -17.789 0.393 25.039 1.00 86.38 111 ARG A O 1
ATOM 894 N N . PHE A 1 112 ? -15.902 -0.835 25.119 1.00 88.12 112 PHE A N 1
ATOM 895 C CA . PHE A 1 112 ? -16.256 -1.599 26.318 1.00 88.12 112 PHE A CA 1
ATOM 896 C C . PHE A 1 112 ? -16.481 -0.677 27.519 1.00 88.12 112 PHE A C 1
ATOM 898 O O . PHE A 1 112 ? -17.539 -0.734 28.139 1.00 88.12 112 PHE A O 1
ATOM 905 N N . LYS A 1 113 ? -15.539 0.239 27.780 1.00 92.44 113 LYS A N 1
ATOM 906 C CA . LYS A 1 113 ? -15.648 1.231 28.856 1.00 92.44 113 LYS A CA 1
ATOM 907 C C . LYS A 1 113 ? -16.939 2.046 28.742 1.00 92.44 113 LYS A C 1
ATOM 909 O O . LYS A 1 113 ? -17.690 2.140 29.707 1.00 92.44 113 LYS A O 1
ATOM 914 N N . LYS A 1 114 ? -17.245 2.557 27.544 1.00 89.81 114 LYS A N 1
ATOM 915 C CA . LYS A 1 114 ? -18.488 3.297 27.278 1.00 89.81 114 LYS A CA 1
ATOM 916 C C . LYS A 1 114 ? -19.741 2.465 27.583 1.00 89.81 114 LYS A C 1
ATOM 918 O O . LYS A 1 114 ? -20.690 2.994 28.154 1.00 89.81 114 LYS A O 1
ATOM 923 N N . ALA A 1 115 ? -19.751 1.183 27.216 1.00 88.62 115 ALA A N 1
ATOM 924 C CA . ALA A 1 115 ? -20.880 0.294 27.484 1.00 88.62 115 ALA A CA 1
ATOM 925 C C . ALA A 1 115 ? -21.062 0.011 28.985 1.00 88.62 115 ALA A C 1
ATOM 927 O O . ALA A 1 115 ? -22.192 -0.038 29.456 1.00 88.62 115 ALA A O 1
ATOM 928 N N . THR A 1 116 ? -19.970 -0.127 29.742 1.00 91.12 116 THR A N 1
ATOM 929 C CA . THR A 1 116 ? -20.013 -0.385 31.193 1.00 91.12 116 THR A CA 1
ATOM 930 C C . THR A 1 116 ? -20.266 0.859 32.046 1.00 91.12 116 THR A C 1
ATOM 932 O O . THR A 1 116 ? -20.673 0.730 33.193 1.00 91.12 116 THR A O 1
ATOM 935 N N . GLU A 1 117 ? -20.010 2.057 31.513 1.00 84.94 117 GLU A N 1
ATOM 936 C CA . GLU A 1 117 ? -20.215 3.341 32.206 1.00 84.94 117 GLU A CA 1
ATOM 937 C C . GLU A 1 117 ? -21.595 3.967 31.937 1.00 84.94 117 GLU A C 1
ATOM 939 O O . GLU A 1 117 ? -21.889 5.047 32.449 1.00 84.94 117 GLU A O 1
ATOM 944 N N . THR A 1 118 ? -22.451 3.314 31.144 1.00 54.19 118 THR A N 1
ATOM 945 C CA . THR A 1 118 ? -23.835 3.764 30.933 1.00 54.19 118 THR A CA 1
ATOM 946 C C . THR A 1 118 ? -24.713 3.219 32.079 1.00 54.19 118 THR A C 1
ATOM 948 O O . THR A 1 118 ? -24.735 1.998 32.237 1.00 54.19 118 THR A O 1
ATOM 951 N N . PRO A 1 119 ? -25.377 4.070 32.895 1.00 56.81 119 PRO A N 1
ATOM 952 C CA . PRO A 1 119 ? -26.242 3.632 33.996 1.00 56.81 119 PRO A CA 1
ATOM 953 C C . PRO A 1 119 ? -27.488 2.868 33.538 1.00 56.81 119 PRO A C 1
ATOM 955 O O . PRO A 1 119 ? -27.999 3.177 32.435 1.00 56.81 119 PRO A O 1
#